Protein AF-A0A0B6Z3I1-F1 (afdb_monomer_lite)

InterPro domains:
  IPR003650 Orange domain [PF07527] (121-140)
  IPR003650 Orange domain [PS51054] (122-142)
  IPR011598 Myc-type, basic helix-loop-helix (bHLH) domain [PF00010] (48-105)
  IPR011598 Myc-type, basic helix-loop-helix (bHLH) domain [PS50888] (47-104)
  IPR011598 Myc-type, basic helix-loop-helix (bHLH) domain [SM00353] (53-110)
  IPR036638 Helix-loop-helix DNA-binding domain superfamily [G3DSA:4.10.280.10] (39-108)
  IPR036638 Helix-loop-helix DNA-binding domain superfamily [SSF47459] (39-107)
  IPR050370 Hairy and Enhancer of Split/HEY-related [PTHR10985] (46-141)

Radius of gyration: 32.54 Å; chains: 1; bounding box: 80×50×84 Å

Sequence (142 aa):
ERSIFWSTLISSSQTMTETELSSPTSTTSSSSSSDSSHRKTDDKASYKKSNKPMMEKKRRARINFCLTQLKSLVLQAMKKDNSQYSKLEKADILELTVRHLKNVQRHQVHSIDQHPDAVNKYRAGFNECANEVVKYLGESQG

Organism: NCBI:txid1028688

Structure (mmCIF, N/CA/C/O backbone):
data_AF-A0A0B6Z3I1-F1
#
_entry.id   AF-A0A0B6Z3I1-F1
#
loop_
_atom_site.group_PDB
_atom_site.id
_atom_site.type_symbol
_atom_site.label_atom_id
_atom_site.label_alt_id
_atom_site.label_comp_id
_atom_site.label_asym_id
_atom_site.label_entity_id
_atom_site.label_seq_id
_atom_site.pdbx_PDB_ins_code
_atom_site.Cartn_x
_atom_site.Cartn_y
_atom_site.Cartn_z
_atom_site.occupancy
_atom_site.B_iso_or_equiv
_atom_site.auth_seq_id
_atom_site.auth_comp_id
_atom_site.auth_asym_id
_atom_site.auth_atom_id
_atom_site.pdbx_PDB_model_num
ATOM 1 N N . GLU A 1 1 ? 16.887 -10.870 -29.104 1.00 46.19 1 GLU A N 1
ATOM 2 C CA . GLU A 1 1 ? 17.806 -9.704 -29.045 1.00 46.19 1 GLU A CA 1
ATOM 3 C C . GLU A 1 1 ? 17.242 -8.492 -28.295 1.00 46.19 1 GLU A C 1
ATOM 5 O O . GLU A 1 1 ? 17.855 -8.054 -27.331 1.00 46.19 1 GLU A O 1
ATOM 10 N N . ARG A 1 2 ? 16.052 -7.971 -28.639 1.00 42.44 2 ARG A N 1
ATOM 11 C CA . ARG A 1 2 ? 15.470 -6.791 -27.958 1.00 42.44 2 ARG A CA 1
ATOM 12 C C . ARG A 1 2 ? 15.138 -6.983 -26.470 1.00 42.44 2 ARG A C 1
ATOM 14 O O . ARG A 1 2 ? 15.306 -6.045 -25.704 1.00 42.44 2 ARG A O 1
ATOM 21 N N . SER A 1 3 ? 14.689 -8.170 -26.055 1.00 43.31 3 SER A N 1
ATOM 22 C CA . SER A 1 3 ? 14.382 -8.461 -24.642 1.00 43.31 3 SER A CA 1
ATOM 23 C C . SER A 1 3 ? 15.649 -8.512 -23.779 1.00 43.31 3 SER A C 1
ATOM 25 O O . SER A 1 3 ? 15.675 -7.920 -22.709 1.00 43.31 3 SER A O 1
ATOM 27 N N . ILE A 1 4 ? 16.739 -9.082 -24.305 1.00 52.50 4 ILE A N 1
ATOM 28 C CA . ILE A 1 4 ? 18.053 -9.083 -23.647 1.00 52.50 4 ILE A CA 1
ATOM 29 C C . ILE A 1 4 ? 18.584 -7.653 -23.556 1.00 52.50 4 ILE A C 1
ATOM 31 O O . ILE A 1 4 ? 18.975 -7.236 -22.480 1.00 52.50 4 ILE A O 1
ATOM 35 N N . PHE A 1 5 ? 18.488 -6.853 -24.624 1.00 53.97 5 PHE A N 1
ATOM 36 C CA . PHE A 1 5 ? 18.906 -5.448 -24.589 1.00 53.97 5 PHE A CA 1
ATOM 37 C C . PHE A 1 5 ? 18.110 -4.617 -23.571 1.00 53.97 5 PHE A C 1
ATOM 39 O O . PHE A 1 5 ? 18.673 -3.760 -22.897 1.00 53.97 5 PHE A O 1
ATOM 46 N N . TRP A 1 6 ? 16.811 -4.888 -23.416 1.00 51.59 6 TRP A N 1
ATOM 47 C CA . TRP A 1 6 ? 15.980 -4.255 -22.393 1.00 51.59 6 TRP A CA 1
ATOM 48 C C . TRP A 1 6 ? 16.338 -4.713 -20.979 1.00 51.59 6 TRP A C 1
ATOM 50 O O . TRP A 1 6 ? 16.448 -3.861 -20.101 1.00 51.59 6 TRP A O 1
ATOM 60 N N . SER A 1 7 ? 16.583 -6.004 -20.761 1.00 50.31 7 SER A N 1
ATOM 61 C CA . SER A 1 7 ? 17.060 -6.531 -19.479 1.00 50.31 7 SER A CA 1
ATOM 62 C C . SER A 1 7 ? 18.455 -6.009 -19.138 1.00 50.31 7 SER A C 1
ATOM 64 O O . SER A 1 7 ? 18.673 -5.597 -18.008 1.00 50.31 7 SER A O 1
ATOM 66 N N . THR A 1 8 ? 19.367 -5.905 -20.108 1.00 59.38 8 THR A N 1
ATOM 67 C CA . THR A 1 8 ? 20.696 -5.302 -19.947 1.00 59.38 8 THR A CA 1
ATOM 68 C C . THR A 1 8 ? 20.593 -3.805 -19.678 1.00 59.38 8 THR A C 1
ATOM 70 O O . THR A 1 8 ? 21.260 -3.329 -18.779 1.00 59.38 8 THR A O 1
ATOM 73 N N . LEU A 1 9 ? 19.712 -3.042 -20.335 1.00 59.47 9 LEU A N 1
ATOM 74 C CA . LEU A 1 9 ? 19.530 -1.618 -20.004 1.00 59.47 9 LEU A CA 1
ATOM 75 C C . LEU A 1 9 ? 18.889 -1.395 -18.625 1.00 59.47 9 LEU A C 1
ATOM 77 O O . LEU A 1 9 ? 19.193 -0.406 -17.952 1.00 59.47 9 LEU A O 1
ATOM 81 N N . ILE A 1 10 ? 17.985 -2.291 -18.213 1.00 62.66 10 ILE A N 1
ATOM 82 C CA . ILE A 1 10 ? 17.391 -2.291 -16.871 1.00 62.66 10 ILE A CA 1
ATOM 83 C C . ILE A 1 10 ? 18.437 -2.698 -15.820 1.00 62.66 10 ILE A C 1
ATOM 85 O O . ILE A 1 10 ? 18.498 -2.064 -14.770 1.00 62.66 10 ILE A O 1
ATOM 89 N N . SER A 1 11 ? 19.280 -3.692 -16.113 1.00 49.25 11 SER A N 1
ATOM 90 C CA . SER A 1 11 ? 20.289 -4.242 -15.198 1.00 49.25 11 SER A CA 1
ATOM 91 C C . SER A 1 11 ? 21.553 -3.377 -15.120 1.00 49.25 11 SER A C 1
ATOM 93 O O . SER A 1 11 ? 22.096 -3.195 -14.038 1.00 49.25 11 SER A O 1
ATOM 95 N N . SER A 1 12 ? 21.978 -2.747 -16.220 1.00 47.66 12 SER A N 1
ATOM 96 C CA . SER A 1 12 ? 23.089 -1.779 -16.265 1.00 47.66 12 SER A CA 1
ATOM 97 C C . SER A 1 12 ? 22.773 -0.463 -15.552 1.00 47.66 12 SER A C 1
ATOM 99 O O . SER A 1 12 ? 23.652 0.378 -15.418 1.00 47.66 12 SER A O 1
ATOM 101 N N . SER A 1 13 ? 21.536 -0.257 -15.087 1.00 53.56 13 SER A N 1
ATOM 102 C CA . SER A 1 13 ? 21.195 0.890 -14.235 1.00 53.56 13 SER A CA 1
ATOM 103 C C . SER A 1 13 ? 21.393 0.608 -12.739 1.00 53.56 13 SER A C 1
ATOM 105 O O . SER A 1 13 ? 21.034 1.454 -11.923 1.00 53.56 13 SER A O 1
ATOM 107 N N . GLN A 1 14 ? 21.944 -0.552 -12.365 1.00 53.88 14 GLN A N 1
ATOM 108 C CA . GLN A 1 14 ? 22.258 -0.891 -10.979 1.00 53.88 14 GLN A CA 1
ATOM 109 C C . GLN A 1 14 ? 23.773 -1.024 -10.771 1.00 53.88 14 GLN A C 1
ATOM 111 O O . GLN A 1 14 ? 24.280 -2.122 -10.606 1.00 53.88 14 GLN A O 1
ATOM 116 N N . THR A 1 15 ? 24.481 0.108 -10.748 1.00 38.16 15 THR A N 1
ATOM 117 C CA . THR A 1 15 ? 25.754 0.278 -10.027 1.00 38.16 15 THR A CA 1
ATOM 118 C C . THR A 1 15 ? 25.902 1.739 -9.589 1.00 38.16 15 THR A C 1
ATOM 120 O O . THR A 1 15 ? 25.981 2.639 -10.419 1.00 38.16 15 THR A O 1
ATOM 123 N N . MET A 1 16 ? 25.866 1.976 -8.276 1.00 30.83 16 MET A N 1
ATOM 124 C CA . MET A 1 16 ? 26.860 2.744 -7.506 1.00 30.83 16 MET A CA 1
ATOM 125 C C . MET A 1 16 ? 26.276 3.164 -6.153 1.00 30.83 16 MET A C 1
ATOM 127 O O . MET A 1 16 ? 25.480 4.094 -6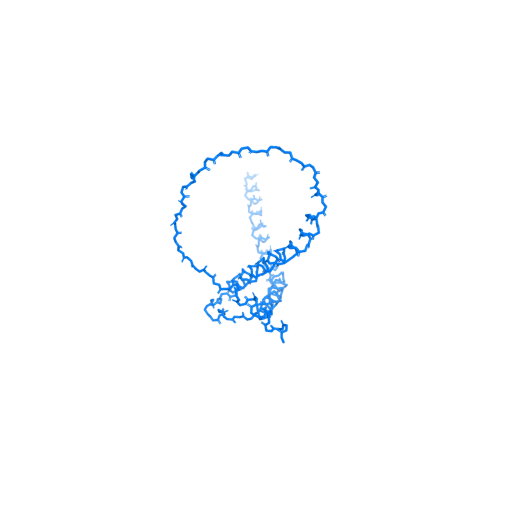.042 1.00 30.83 16 MET A O 1
ATOM 131 N N . THR A 1 17 ? 26.688 2.419 -5.131 1.00 40.41 17 THR A N 1
ATOM 132 C CA . THR A 1 17 ? 26.840 2.870 -3.746 1.00 40.41 17 THR A CA 1
ATOM 133 C C . THR A 1 17 ? 28.100 3.738 -3.630 1.00 40.41 17 THR A C 1
ATOM 135 O O . THR A 1 17 ? 29.060 3.472 -4.347 1.00 40.41 17 THR A O 1
ATOM 138 N N . GLU A 1 18 ? 28.026 4.752 -2.758 1.00 35.22 18 GLU A N 1
ATOM 139 C CA . GLU A 1 18 ? 29.072 5.565 -2.091 1.00 35.22 18 GLU A CA 1
ATOM 140 C C . GLU A 1 18 ? 30.533 5.463 -2.570 1.00 35.22 18 GLU A C 1
ATOM 142 O O . GLU A 1 18 ? 31.088 4.373 -2.660 1.00 35.22 18 GLU A O 1
ATOM 147 N N . THR A 1 19 ? 31.216 6.602 -2.762 1.00 34.91 19 THR A N 1
ATOM 148 C CA . THR A 1 19 ? 32.234 7.207 -1.853 1.00 34.91 19 THR A CA 1
ATOM 149 C C . THR A 1 19 ? 32.972 8.347 -2.600 1.00 34.91 19 THR A C 1
ATOM 151 O O . THR A 1 19 ? 33.064 8.323 -3.824 1.00 34.91 19 THR A O 1
ATOM 154 N N . GLU A 1 20 ? 33.517 9.305 -1.841 1.00 31.92 20 GLU A N 1
ATOM 155 C CA . GLU A 1 20 ? 34.551 10.304 -2.187 1.00 31.92 20 GLU A CA 1
ATOM 156 C C . GLU A 1 20 ? 34.133 11.703 -2.694 1.00 31.92 20 GLU A C 1
ATOM 158 O O . GLU A 1 20 ? 33.943 12.001 -3.873 1.00 31.92 20 GLU A O 1
ATOM 163 N N . LEU A 1 21 ? 34.074 12.583 -1.691 1.00 40.47 21 LEU A N 1
ATOM 164 C CA . LEU A 1 21 ? 34.536 13.968 -1.643 1.00 40.47 21 LEU A CA 1
ATOM 165 C C . LEU A 1 21 ? 35.708 14.281 -2.603 1.00 40.47 21 LEU A C 1
ATOM 167 O O . LEU A 1 21 ? 36.722 13.594 -2.565 1.00 40.47 21 LEU A O 1
ATOM 171 N N . SER A 1 22 ? 35.595 15.379 -3.366 1.00 34.00 22 SER A N 1
ATOM 172 C CA . SER A 1 22 ? 36.638 16.396 -3.661 1.00 34.00 22 SER A CA 1
ATOM 173 C C . SER A 1 22 ? 36.463 16.997 -5.063 1.00 34.00 22 SER A C 1
ATOM 175 O O . SER A 1 22 ? 36.707 16.346 -6.076 1.00 34.00 22 SER A O 1
ATOM 177 N N . SER A 1 23 ? 36.078 18.273 -5.128 1.00 32.69 23 SER A N 1
ATOM 178 C CA . SER A 1 23 ? 36.143 19.083 -6.352 1.00 32.69 23 SER A CA 1
ATOM 179 C C . SER A 1 23 ? 37.564 19.636 -6.533 1.00 32.69 23 SER A C 1
ATOM 181 O O . SER A 1 23 ? 38.065 20.260 -5.596 1.00 32.69 23 SER A O 1
ATOM 183 N N . PRO A 1 24 ? 38.209 19.495 -7.704 1.00 42.94 24 PRO A N 1
ATOM 184 C CA . PRO A 1 24 ? 39.415 20.246 -8.021 1.00 42.94 24 PRO A CA 1
ATOM 185 C C . PRO A 1 24 ? 39.073 21.653 -8.541 1.00 42.94 24 PRO A C 1
ATOM 187 O O . PRO A 1 24 ? 38.046 21.889 -9.178 1.00 42.94 24 PRO A O 1
ATOM 190 N N . THR A 1 25 ? 39.963 22.584 -8.219 1.00 32.34 25 THR A N 1
ATOM 191 C CA . THR A 1 25 ? 39.966 24.018 -8.520 1.00 32.34 25 THR A CA 1
ATOM 192 C C . THR A 1 25 ? 40.047 24.335 -10.017 1.00 32.34 25 THR A C 1
ATOM 194 O O . THR A 1 25 ? 40.807 23.724 -10.765 1.00 32.34 25 THR A O 1
ATOM 197 N N . SER A 1 26 ? 39.300 25.356 -10.444 1.00 34.84 26 SER A N 1
ATOM 198 C CA . SER A 1 26 ? 39.344 25.922 -11.796 1.00 34.84 26 SER A CA 1
ATOM 199 C C . SER A 1 26 ? 40.447 26.978 -11.916 1.00 34.84 26 SER A C 1
ATOM 201 O O . SER A 1 26 ? 40.341 28.046 -11.317 1.00 34.84 26 SER A O 1
ATOM 203 N N . THR A 1 27 ? 41.445 26.727 -12.763 1.00 34.81 27 THR A N 1
ATOM 204 C CA . THR A 1 27 ? 42.366 27.741 -13.303 1.00 34.81 27 THR A CA 1
ATOM 205 C C . THR A 1 27 ? 42.484 27.512 -14.806 1.00 34.81 27 THR A C 1
ATOM 207 O O . THR A 1 27 ? 42.840 26.404 -15.180 1.00 34.81 27 THR A O 1
ATOM 210 N N . THR A 1 28 ? 42.178 28.532 -15.626 1.00 37.12 28 THR A N 1
ATOM 211 C CA . THR A 1 28 ? 42.956 29.014 -16.802 1.00 37.12 28 THR A CA 1
ATOM 212 C C . THR A 1 28 ? 42.124 29.955 -17.696 1.00 37.12 28 THR A C 1
ATOM 214 O O . THR A 1 28 ? 41.214 29.530 -18.399 1.00 37.12 28 THR A O 1
ATOM 217 N N . SER A 1 29 ? 42.468 31.246 -17.623 1.00 40.28 29 SER A N 1
ATOM 218 C CA . SER A 1 29 ? 42.708 32.215 -18.717 1.00 40.28 29 SER A CA 1
ATOM 219 C C . SER A 1 29 ? 41.939 32.146 -20.056 1.00 40.28 29 SER A C 1
ATOM 221 O O . SER A 1 29 ? 42.194 31.294 -20.900 1.00 40.28 29 SER A O 1
ATOM 223 N N . SER A 1 30 ? 41.118 33.185 -20.270 1.00 42.25 30 SER A N 1
ATOM 224 C CA . SER A 1 30 ? 41.061 34.118 -21.423 1.00 42.25 30 SER A CA 1
ATOM 225 C C . SER A 1 30 ? 41.569 33.693 -22.813 1.00 42.25 30 SER A C 1
ATOM 227 O O . SER A 1 30 ? 42.766 33.482 -22.991 1.00 42.25 30 SER A O 1
ATOM 229 N N . SER A 1 31 ? 40.728 33.842 -23.847 1.00 39.06 31 SER A N 1
ATOM 230 C CA . SER A 1 31 ? 40.889 34.866 -24.910 1.00 39.06 31 SER A CA 1
ATOM 231 C C . SER A 1 31 ? 39.780 34.802 -25.981 1.00 39.06 31 SER A C 1
ATOM 233 O O . SER A 1 31 ? 39.113 33.794 -26.183 1.00 39.06 31 SER A O 1
ATOM 235 N N . SER A 1 32 ? 39.563 35.970 -26.581 1.00 43.59 32 SER A N 1
ATOM 236 C CA . SER A 1 32 ? 38.558 36.443 -27.539 1.00 43.59 32 SER A CA 1
ATOM 237 C C . SER A 1 32 ? 38.453 35.700 -28.874 1.00 43.59 32 SER A C 1
ATOM 239 O O . SER A 1 32 ? 39.474 35.277 -29.403 1.00 43.59 32 SER A O 1
ATOM 241 N N . SER A 1 33 ? 37.264 35.734 -29.496 1.00 36.62 33 SER A N 1
ATOM 242 C CA . SER A 1 33 ? 37.044 36.188 -30.890 1.00 36.62 33 SER A CA 1
ATOM 243 C C . SER A 1 33 ? 35.548 36.214 -31.218 1.00 36.62 33 SER A C 1
ATOM 245 O O . SER A 1 33 ? 34.856 35.207 -31.090 1.00 36.62 33 SER A O 1
ATOM 247 N N . SER A 1 34 ? 35.063 37.378 -31.643 1.00 45.56 34 SER A N 1
ATOM 248 C CA . SER A 1 34 ? 33.745 37.572 -32.246 1.00 45.56 34 SER A CA 1
ATOM 249 C C . SER A 1 34 ? 33.818 37.297 -33.746 1.00 45.56 34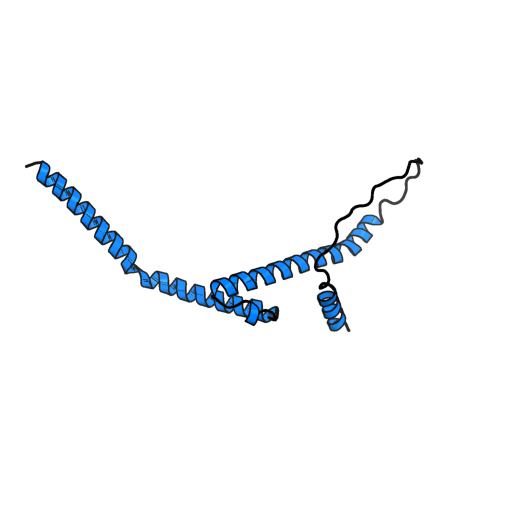 SER A C 1
ATOM 251 O O . SER A 1 34 ? 34.779 37.717 -34.380 1.00 45.56 34 SER A O 1
ATOM 253 N N . ASP A 1 35 ? 32.755 36.688 -34.270 1.00 37.38 35 ASP A N 1
ATOM 254 C CA . ASP A 1 35 ? 32.179 36.840 -35.617 1.00 37.38 35 ASP A CA 1
ATOM 255 C C . ASP A 1 35 ? 31.942 35.508 -36.341 1.00 37.38 35 ASP A C 1
ATOM 257 O O . ASP A 1 35 ? 32.860 34.737 -36.610 1.00 37.38 35 ASP A O 1
ATOM 261 N N . SER A 1 36 ? 30.664 35.257 -36.634 1.00 37.38 36 SER A N 1
ATOM 262 C CA . SER A 1 36 ? 30.128 34.774 -37.915 1.00 37.38 36 SER A CA 1
ATOM 263 C C . SER A 1 36 ? 28.792 34.053 -37.708 1.00 37.38 36 SER A C 1
ATOM 265 O O . SER A 1 36 ? 28.633 33.065 -36.990 1.00 37.38 36 SER A O 1
ATOM 267 N N . SER A 1 37 ? 27.780 34.616 -38.356 1.00 48.06 37 SER A N 1
ATOM 268 C CA . SER A 1 37 ? 26.395 34.170 -38.349 1.00 48.06 37 SER A CA 1
ATOM 269 C C . SER A 1 37 ? 26.199 32.990 -39.302 1.00 48.06 37 SER A C 1
ATOM 271 O O . SER A 1 37 ? 26.187 33.217 -40.505 1.00 48.06 37 SER A O 1
ATOM 273 N N . HIS A 1 38 ? 25.955 31.767 -38.813 1.00 47.94 38 HIS A N 1
ATOM 274 C CA . HIS A 1 38 ? 25.115 30.766 -39.500 1.00 47.94 38 HIS A CA 1
ATOM 275 C C . HIS A 1 38 ? 24.863 29.509 -38.644 1.00 47.94 38 HIS A C 1
ATOM 277 O O . HIS A 1 38 ? 25.757 29.033 -37.959 1.00 47.94 38 HIS A O 1
ATOM 283 N N . ARG A 1 39 ? 23.658 28.926 -38.798 1.00 44.44 39 ARG A N 1
ATOM 284 C CA . ARG A 1 39 ? 23.174 27.608 -38.301 1.00 44.44 39 ARG A CA 1
ATOM 285 C C . ARG A 1 39 ? 22.464 27.566 -36.937 1.00 44.44 39 ARG A C 1
ATOM 287 O O . ARG A 1 39 ? 22.807 26.784 -36.063 1.00 44.44 39 ARG A O 1
ATOM 294 N N . LYS A 1 40 ? 21.345 28.290 -36.806 1.00 47.88 40 LYS A N 1
ATOM 295 C CA . LYS A 1 40 ? 20.287 27.973 -35.818 1.00 47.88 40 LYS A CA 1
ATOM 296 C C . LYS A 1 40 ? 19.171 27.124 -36.446 1.00 47.88 40 LYS A C 1
ATOM 298 O O . LYS A 1 40 ? 18.038 27.582 -36.534 1.00 47.88 40 LYS A O 1
ATOM 303 N N . THR A 1 41 ? 19.459 25.900 -36.891 1.00 51.91 41 THR A N 1
ATOM 304 C CA . THR A 1 41 ? 18.393 24.955 -37.313 1.00 51.91 41 THR A CA 1
ATOM 305 C C . THR A 1 41 ? 18.629 23.489 -36.940 1.00 51.91 41 THR A C 1
ATOM 307 O O . THR A 1 41 ? 17.654 22.742 -36.899 1.00 51.91 41 THR A O 1
ATOM 310 N N . ASP A 1 42 ? 19.844 23.068 -36.573 1.00 51.50 42 ASP A N 1
ATOM 311 C CA . ASP A 1 42 ? 20.126 21.654 -36.249 1.00 51.50 42 ASP A CA 1
ATOM 312 C C . ASP A 1 42 ? 19.898 21.267 -34.777 1.00 51.50 42 ASP A C 1
ATOM 314 O O . ASP A 1 42 ? 19.623 20.102 -34.465 1.00 51.50 42 ASP A O 1
ATOM 318 N N . ASP A 1 43 ? 19.888 22.233 -33.855 1.00 53.50 43 ASP A N 1
ATOM 319 C CA . ASP A 1 43 ? 19.675 21.936 -32.436 1.00 53.50 43 ASP A CA 1
ATOM 320 C C . ASP A 1 43 ? 18.261 21.416 -32.155 1.00 53.50 43 ASP A C 1
ATOM 322 O O . ASP A 1 43 ? 18.087 20.448 -31.424 1.00 53.50 43 ASP A O 1
ATOM 326 N N . LYS A 1 44 ? 17.201 21.942 -32.780 1.00 54.69 44 LYS A N 1
ATOM 327 C CA . LYS A 1 44 ? 15.839 21.457 -32.463 1.00 54.69 44 LYS A CA 1
ATOM 328 C C . LYS A 1 44 ? 15.607 19.990 -32.852 1.00 54.69 44 LYS A C 1
ATOM 330 O O . LYS A 1 44 ? 14.828 19.306 -32.179 1.00 54.69 44 LYS A O 1
ATOM 335 N N . ALA A 1 45 ? 16.260 19.499 -33.906 1.00 54.25 45 ALA A N 1
ATOM 336 C CA . ALA A 1 45 ? 16.149 18.109 -34.346 1.00 54.25 45 ALA A CA 1
ATOM 337 C C . ALA A 1 45 ? 16.987 17.173 -33.460 1.00 54.25 45 ALA A C 1
ATOM 339 O O . ALA A 1 45 ? 16.470 16.151 -32.992 1.00 54.25 45 ALA A O 1
ATOM 340 N N . SER A 1 46 ? 18.221 17.569 -33.140 1.00 52.12 46 SER A N 1
ATOM 341 C CA . SER A 1 46 ? 19.112 16.832 -32.237 1.00 52.12 46 SER A CA 1
ATOM 342 C C . SER A 1 46 ? 18.572 16.786 -30.810 1.00 52.12 46 SER A C 1
ATOM 344 O O . SER A 1 46 ? 18.488 15.702 -30.237 1.00 52.12 46 SER A O 1
ATOM 346 N N . TYR A 1 47 ? 18.051 17.896 -30.277 1.00 55.19 47 TYR A N 1
ATOM 347 C CA . TYR A 1 47 ? 17.376 17.929 -28.977 1.00 55.19 47 TYR A CA 1
ATOM 348 C C . TYR A 1 47 ? 16.132 17.027 -28.964 1.00 55.19 47 TYR A C 1
ATOM 350 O O . TYR A 1 47 ? 15.915 16.310 -27.992 1.00 55.19 47 TYR A O 1
ATOM 358 N N . LYS A 1 48 ? 15.319 16.977 -30.028 1.00 54.75 48 LYS A N 1
ATOM 359 C CA . LYS A 1 48 ? 14.176 16.041 -30.102 1.00 54.75 48 LYS A CA 1
ATOM 360 C C . LYS A 1 48 ? 14.603 14.570 -30.204 1.00 54.75 48 LYS A C 1
ATOM 362 O O . LYS A 1 48 ? 13.836 13.703 -29.776 1.00 54.75 48 LYS A O 1
ATOM 367 N N . LYS A 1 49 ? 15.778 14.274 -30.769 1.00 56.09 49 LYS A N 1
ATOM 368 C CA . LYS A 1 49 ? 16.307 12.909 -30.935 1.00 56.09 49 LYS A CA 1
ATOM 369 C C . LYS A 1 49 ? 17.024 12.407 -29.669 1.00 56.09 49 LYS A C 1
ATOM 371 O O . LYS A 1 49 ? 16.858 11.240 -29.324 1.00 56.09 49 LYS A O 1
ATOM 376 N N . SER A 1 50 ? 17.727 13.283 -28.943 1.00 58.91 50 SER A N 1
ATOM 377 C CA . SER A 1 50 ? 18.512 12.957 -27.739 1.00 58.91 50 SER A CA 1
ATOM 378 C C . SER A 1 50 ? 17.775 13.190 -26.409 1.00 58.91 50 SER A C 1
ATOM 380 O O . SER A 1 50 ? 18.033 12.478 -25.439 1.00 58.91 50 SER A O 1
ATOM 382 N N . ASN A 1 51 ? 16.791 14.100 -26.332 1.00 59.72 51 ASN A N 1
ATOM 383 C CA . ASN A 1 51 ? 16.025 14.300 -25.089 1.00 59.72 51 ASN A CA 1
ATOM 384 C C . ASN A 1 51 ? 14.972 13.215 -24.856 1.00 59.72 51 ASN A C 1
ATOM 386 O O . ASN A 1 51 ? 14.682 12.898 -23.708 1.00 59.72 51 ASN A O 1
ATOM 390 N N . LYS A 1 52 ? 14.405 12.608 -25.907 1.00 61.78 52 LYS A N 1
ATOM 391 C CA . LYS A 1 52 ? 13.449 11.494 -25.761 1.00 61.78 52 LYS A CA 1
ATOM 392 C C . LYS A 1 52 ? 14.012 10.331 -24.925 1.00 61.78 52 LYS A C 1
ATOM 394 O O . LYS A 1 52 ? 13.338 9.939 -23.970 1.00 61.78 52 LYS A O 1
ATOM 399 N N . PRO A 1 53 ? 15.230 9.812 -25.188 1.00 74.94 53 PRO A N 1
ATOM 400 C CA . PRO A 1 53 ? 15.812 8.779 -24.333 1.00 74.94 53 PRO A CA 1
ATOM 401 C C . PRO A 1 53 ? 16.125 9.285 -22.913 1.00 74.94 53 PRO A C 1
ATOM 403 O O . PRO A 1 53 ? 15.939 8.536 -21.954 1.00 74.94 53 PRO A O 1
ATOM 406 N N . MET A 1 54 ? 16.502 10.558 -22.735 1.00 80.62 54 MET A N 1
ATOM 407 C CA . MET A 1 54 ? 16.722 11.137 -21.400 1.00 80.62 54 MET A CA 1
ATOM 408 C C . MET A 1 54 ? 15.425 11.263 -20.582 1.00 80.62 54 MET A C 1
ATOM 410 O O . MET A 1 54 ? 15.398 10.920 -19.398 1.00 80.62 54 MET A O 1
ATOM 414 N N . MET A 1 55 ? 14.337 11.727 -21.197 1.00 85.88 55 MET A N 1
ATOM 415 C CA . MET A 1 55 ? 13.027 11.846 -20.552 1.00 85.88 55 MET A CA 1
ATOM 416 C C . MET A 1 55 ? 12.462 10.476 -20.191 1.00 85.88 55 MET A C 1
ATOM 418 O O . MET A 1 55 ? 11.912 10.307 -19.104 1.00 85.88 55 MET A O 1
ATOM 422 N N . GLU A 1 56 ? 12.666 9.476 -21.048 1.00 88.50 56 GLU A N 1
ATOM 423 C CA . GLU A 1 56 ? 12.292 8.098 -20.744 1.00 88.50 56 GLU A CA 1
ATOM 424 C C . GLU A 1 56 ? 13.112 7.530 -19.578 1.00 88.50 56 GLU A C 1
ATOM 426 O O . GLU A 1 56 ? 12.543 6.898 -18.687 1.00 88.50 56 GLU A O 1
ATOM 431 N N . LYS A 1 57 ? 14.420 7.818 -19.503 1.00 87.19 57 LYS A N 1
ATOM 432 C CA . LYS A 1 57 ? 15.250 7.452 -18.341 1.00 87.19 57 LYS A CA 1
ATOM 433 C C . LYS A 1 57 ? 14.705 8.073 -17.049 1.00 87.19 57 LYS A C 1
ATOM 435 O O . LYS A 1 57 ? 14.513 7.356 -16.067 1.00 87.19 57 LYS A O 1
ATOM 440 N N . LYS A 1 58 ? 14.371 9.370 -17.060 1.00 90.50 58 LYS A N 1
ATOM 441 C CA . LYS A 1 58 ? 13.747 10.057 -15.910 1.00 90.50 58 LYS A CA 1
ATOM 442 C C . LYS A 1 58 ? 12.391 9.446 -15.542 1.00 90.50 58 LYS A C 1
ATOM 444 O O . LYS A 1 58 ? 12.122 9.217 -14.364 1.00 90.50 58 LYS A O 1
ATOM 449 N N . ARG A 1 59 ? 11.547 9.130 -16.529 1.00 94.81 59 ARG A N 1
ATOM 450 C CA . ARG A 1 59 ? 10.248 8.476 -16.304 1.00 94.81 59 ARG A CA 1
ATOM 451 C C . ARG A 1 59 ? 10.418 7.104 -15.649 1.00 94.81 59 ARG A C 1
ATOM 453 O O . ARG A 1 59 ? 9.732 6.813 -14.673 1.00 94.81 59 ARG A O 1
ATOM 460 N N . ARG A 1 60 ? 11.352 6.281 -16.139 1.00 92.75 60 ARG A N 1
ATOM 461 C CA . ARG A 1 60 ? 11.648 4.955 -15.567 1.00 92.75 60 ARG A CA 1
ATOM 462 C C . ARG A 1 60 ? 12.179 5.043 -14.143 1.00 92.75 60 ARG A C 1
ATOM 464 O O . ARG A 1 60 ? 11.740 4.263 -13.303 1.00 92.75 60 ARG A O 1
ATOM 471 N N . ALA A 1 61 ? 13.065 5.999 -13.867 1.00 92.81 61 ALA A N 1
ATOM 472 C CA . ALA A 1 61 ? 13.559 6.247 -12.516 1.00 92.81 61 ALA A CA 1
ATOM 473 C C . ALA A 1 61 ? 12.405 6.581 -11.559 1.00 92.81 61 ALA A C 1
ATOM 475 O O . ALA A 1 61 ? 12.291 5.961 -10.504 1.00 92.81 61 ALA A O 1
ATOM 476 N N . ARG A 1 62 ? 11.487 7.469 -11.971 1.00 96.81 62 ARG A N 1
ATOM 477 C CA . ARG A 1 62 ? 10.276 7.781 -11.193 1.00 96.81 62 ARG A CA 1
ATOM 478 C C . ARG A 1 62 ? 9.414 6.545 -10.935 1.00 96.81 62 ARG A C 1
ATOM 480 O O . ARG A 1 62 ? 9.005 6.330 -9.803 1.00 96.81 62 ARG A O 1
ATOM 487 N N . ILE A 1 63 ? 9.168 5.716 -11.952 1.00 95.19 63 ILE A N 1
ATOM 488 C CA . ILE A 1 63 ? 8.363 4.491 -11.804 1.00 95.19 63 ILE A CA 1
ATOM 489 C C . ILE A 1 63 ? 9.004 3.519 -10.814 1.00 95.19 63 ILE A C 1
ATOM 491 O O . ILE A 1 63 ? 8.320 3.016 -9.928 1.00 95.19 63 ILE A O 1
ATOM 495 N N . ASN A 1 64 ? 10.307 3.264 -10.941 1.00 94.44 64 ASN A N 1
ATOM 496 C CA . ASN A 1 64 ? 11.008 2.363 -10.027 1.00 94.44 64 ASN A CA 1
ATOM 497 C C . ASN A 1 64 ? 11.007 2.914 -8.594 1.00 94.44 64 ASN A C 1
ATOM 499 O O . ASN A 1 64 ? 10.753 2.160 -7.662 1.00 94.44 64 ASN A O 1
ATOM 503 N N . PHE A 1 65 ? 11.212 4.222 -8.419 1.00 94.81 65 PHE A N 1
ATOM 504 C CA . PHE A 1 65 ? 11.137 4.868 -7.109 1.00 94.81 65 PHE A CA 1
ATOM 505 C C . PHE A 1 65 ? 9.754 4.706 -6.465 1.00 94.81 65 PHE A C 1
ATOM 507 O O . PHE A 1 65 ? 9.652 4.307 -5.306 1.00 94.81 65 PHE A O 1
ATOM 514 N N . CYS A 1 66 ? 8.682 4.948 -7.224 1.00 96.50 66 CYS A N 1
ATOM 515 C CA . CYS A 1 66 ? 7.318 4.740 -6.742 1.00 96.50 66 CYS A CA 1
ATOM 516 C C . CYS A 1 66 ? 7.036 3.267 -6.409 1.00 96.50 66 CYS A C 1
ATOM 518 O O . CYS A 1 66 ? 6.393 3.008 -5.400 1.00 96.50 66 CYS A O 1
ATOM 520 N N . LEU A 1 67 ? 7.531 2.306 -7.197 1.00 95.75 67 LEU A N 1
ATOM 521 C CA . LEU A 1 67 ? 7.362 0.875 -6.906 1.00 95.75 67 LEU A CA 1
ATOM 522 C C . LEU A 1 67 ? 8.080 0.450 -5.619 1.00 95.75 67 LEU A C 1
ATOM 524 O O . LEU A 1 67 ? 7.514 -0.304 -4.829 1.00 95.75 67 LEU A O 1
ATOM 528 N N . THR A 1 68 ? 9.292 0.955 -5.376 1.00 94.56 68 THR A N 1
ATOM 529 C CA . THR A 1 68 ? 10.029 0.688 -4.132 1.00 94.56 68 THR A CA 1
ATOM 530 C C . THR A 1 68 ? 9.297 1.259 -2.920 1.00 94.56 68 THR A C 1
ATOM 532 O O . THR A 1 68 ? 9.120 0.558 -1.924 1.00 94.56 68 THR A O 1
ATOM 535 N N . GLN A 1 69 ? 8.824 2.506 -3.010 1.00 96.19 69 GLN A N 1
ATOM 536 C CA . GLN A 1 69 ? 8.030 3.113 -1.940 1.00 96.19 69 GLN A CA 1
ATOM 537 C C . GLN A 1 69 ? 6.721 2.358 -1.704 1.00 96.19 69 GLN A C 1
ATOM 539 O O . GLN A 1 69 ? 6.389 2.060 -0.560 1.00 96.19 69 GLN A O 1
ATOM 544 N N . LEU A 1 70 ? 6.009 1.999 -2.776 1.00 97.31 70 LEU A N 1
ATOM 545 C CA . LEU A 1 70 ? 4.755 1.257 -2.697 1.00 97.31 70 LEU A CA 1
ATOM 546 C C . LEU A 1 70 ? 4.945 -0.072 -1.961 1.00 97.31 70 LEU A C 1
ATOM 548 O O . LEU A 1 70 ? 4.200 -0.368 -1.032 1.00 97.31 70 LEU A O 1
ATOM 552 N N . LYS A 1 71 ? 5.986 -0.831 -2.318 1.00 95.50 71 LYS A N 1
ATOM 553 C CA . LYS A 1 71 ? 6.358 -2.068 -1.624 1.00 95.50 71 LYS A CA 1
ATOM 554 C C . LYS A 1 71 ? 6.580 -1.831 -0.128 1.00 95.50 71 LYS A C 1
ATOM 556 O O . LYS A 1 71 ? 6.016 -2.560 0.681 1.00 95.50 71 LYS A O 1
ATOM 561 N N . SER A 1 72 ? 7.371 -0.821 0.238 1.00 95.25 72 SER A N 1
ATOM 562 C CA . SER A 1 72 ? 7.651 -0.509 1.646 1.00 95.25 72 SER A CA 1
ATOM 563 C C . SER A 1 72 ? 6.374 -0.189 2.423 1.00 95.25 72 SER A C 1
ATOM 565 O O . SER A 1 72 ? 6.130 -0.789 3.466 1.00 95.25 72 SER A O 1
ATOM 567 N N . LEU A 1 73 ? 5.539 0.710 1.895 1.00 96.31 73 LEU A N 1
ATOM 568 C CA . LEU A 1 73 ? 4.297 1.134 2.546 1.00 96.31 73 LEU A CA 1
ATOM 569 C C . LEU A 1 73 ? 3.321 -0.032 2.727 1.00 96.31 73 LEU A C 1
ATOM 571 O O . LEU A 1 73 ? 2.738 -0.190 3.797 1.00 96.31 73 LEU A O 1
ATOM 575 N N . VAL A 1 74 ? 3.171 -0.879 1.705 1.00 96.06 74 VAL A N 1
ATOM 576 C CA . VAL A 1 74 ? 2.286 -2.050 1.772 1.00 96.06 74 VAL A CA 1
ATOM 577 C C . VAL A 1 74 ? 2.794 -3.066 2.796 1.00 96.06 74 VAL A C 1
ATOM 579 O O . VAL A 1 74 ? 2.009 -3.543 3.613 1.00 96.06 74 VAL A O 1
ATOM 582 N N . LEU A 1 75 ? 4.095 -3.376 2.814 1.00 95.44 75 LEU A N 1
ATOM 583 C CA . LEU A 1 75 ? 4.664 -4.314 3.791 1.00 95.44 75 LEU A CA 1
ATOM 584 C C . LEU A 1 75 ? 4.560 -3.786 5.226 1.00 95.44 75 LEU A C 1
ATOM 586 O O . LEU A 1 75 ? 4.202 -4.547 6.126 1.00 95.44 75 LEU A O 1
ATOM 590 N N . GLN A 1 76 ? 4.795 -2.486 5.432 1.00 94.12 76 GLN A N 1
ATOM 591 C CA . GLN A 1 76 ? 4.590 -1.824 6.722 1.00 94.12 76 GLN A CA 1
ATOM 592 C C . GLN A 1 76 ? 3.128 -1.921 7.176 1.00 94.12 76 GLN A C 1
ATOM 594 O O . GLN A 1 76 ? 2.865 -2.355 8.297 1.00 94.12 76 GLN A O 1
ATOM 599 N N . ALA A 1 77 ? 2.172 -1.598 6.300 1.00 93.75 77 ALA A N 1
ATOM 600 C CA . ALA A 1 77 ? 0.743 -1.688 6.603 1.00 93.75 77 ALA A CA 1
ATOM 601 C C . ALA A 1 77 ? 0.290 -3.129 6.906 1.00 93.75 77 ALA A C 1
ATOM 603 O O . ALA A 1 77 ? -0.599 -3.349 7.727 1.00 93.75 77 ALA A O 1
ATOM 604 N N . MET A 1 78 ? 0.920 -4.120 6.271 1.00 93.50 78 MET A N 1
ATOM 605 C CA . MET A 1 78 ? 0.663 -5.545 6.496 1.00 93.50 78 MET A CA 1
ATOM 606 C C . MET A 1 78 ? 1.476 -6.151 7.652 1.00 93.50 78 MET A C 1
ATOM 608 O O . MET A 1 78 ? 1.319 -7.343 7.916 1.00 93.50 78 MET A O 1
ATOM 612 N N . LYS A 1 79 ? 2.328 -5.366 8.333 1.00 92.69 79 LYS A N 1
ATOM 613 C CA . LYS A 1 79 ? 3.251 -5.821 9.393 1.00 92.69 79 LYS A CA 1
ATOM 614 C C . LYS A 1 79 ? 4.099 -7.023 8.962 1.00 92.69 79 LYS A C 1
ATOM 616 O O . LYS A 1 79 ? 4.183 -8.029 9.666 1.00 92.69 79 LYS A O 1
ATOM 621 N N . LYS A 1 80 ? 4.681 -6.939 7.767 1.00 90.94 80 LYS A N 1
ATOM 622 C CA . LYS A 1 80 ? 5.444 -8.028 7.159 1.00 90.94 80 LYS A CA 1
ATOM 623 C C . LYS A 1 80 ? 6.916 -7.646 6.985 1.00 90.94 80 LYS A C 1
ATOM 625 O O . LYS A 1 80 ? 7.223 -6.520 6.599 1.00 90.94 80 LYS A O 1
ATOM 630 N N . ASP A 1 81 ? 7.817 -8.590 7.247 1.00 87.56 81 ASP A N 1
ATOM 631 C CA . ASP A 1 81 ? 9.261 -8.341 7.249 1.00 87.56 81 ASP A CA 1
ATOM 632 C C . ASP A 1 81 ? 9.815 -8.086 5.849 1.00 87.56 81 ASP A C 1
ATOM 634 O O . ASP A 1 81 ? 9.704 -8.925 4.959 1.00 87.56 81 ASP A O 1
ATOM 638 N N . ASN A 1 82 ? 10.506 -6.961 5.656 1.00 83.75 82 ASN A N 1
ATOM 639 C CA . ASN A 1 82 ? 11.042 -6.569 4.350 1.00 83.75 82 ASN A CA 1
ATOM 640 C C . ASN A 1 82 ? 12.068 -7.570 3.768 1.00 83.75 82 ASN A C 1
ATOM 642 O O . ASN A 1 82 ? 12.197 -7.676 2.546 1.00 83.75 82 ASN A O 1
ATOM 646 N N . SER A 1 83 ? 12.774 -8.335 4.612 1.00 84.25 83 SER A N 1
ATOM 647 C CA . SER A 1 83 ? 13.789 -9.310 4.173 1.00 84.25 83 SER A CA 1
ATOM 648 C C . SER A 1 83 ? 13.191 -10.422 3.305 1.00 84.25 83 SER A C 1
ATOM 650 O O . SER A 1 83 ? 13.753 -10.751 2.255 1.00 84.25 83 SER A O 1
ATOM 652 N N . GLN A 1 84 ? 12.005 -10.919 3.678 1.00 83.00 84 GLN A N 1
ATOM 653 C CA . GLN A 1 84 ? 11.282 -11.976 2.963 1.00 83.00 84 GLN A CA 1
ATOM 654 C C . GLN A 1 84 ? 10.817 -11.538 1.570 1.00 83.00 84 GLN A C 1
ATOM 656 O O . GLN A 1 84 ? 10.589 -12.370 0.699 1.00 83.00 84 GLN A O 1
ATOM 661 N N . TYR A 1 85 ? 10.715 -10.229 1.341 1.00 86.94 85 TYR A N 1
ATOM 662 C CA . TYR A 1 85 ? 10.197 -9.656 0.102 1.00 86.94 85 TYR A CA 1
ATOM 663 C C . TYR A 1 85 ? 11.276 -8.935 -0.698 1.00 86.94 85 TYR A C 1
ATOM 665 O O . TYR A 1 85 ? 10.971 -8.300 -1.704 1.00 86.94 85 TYR A O 1
ATOM 673 N N . SER A 1 86 ? 12.545 -9.017 -0.291 1.00 85.62 86 SER A N 1
ATOM 674 C CA . SER A 1 86 ? 13.679 -8.327 -0.921 1.00 85.62 86 SER A CA 1
ATOM 675 C C . SER A 1 86 ? 13.757 -8.527 -2.446 1.00 85.62 86 SER A C 1
ATOM 677 O O . SER A 1 86 ? 14.072 -7.567 -3.146 1.00 85.62 86 SER A O 1
ATOM 679 N N . LYS A 1 87 ? 13.348 -9.695 -2.963 1.00 86.38 87 LYS A N 1
ATOM 680 C CA . LYS A 1 87 ? 13.400 -10.077 -4.390 1.00 86.38 87 LYS A CA 1
ATOM 681 C C . LYS A 1 87 ? 12.060 -10.058 -5.151 1.00 86.38 87 LYS A C 1
ATOM 683 O O . LYS A 1 87 ? 11.978 -10.679 -6.201 1.00 86.38 87 LYS A O 1
ATOM 688 N N . LEU A 1 88 ? 11.022 -9.379 -4.655 1.00 87.44 88 LEU A N 1
ATOM 689 C CA . LEU A 1 88 ? 9.741 -9.314 -5.378 1.00 87.44 88 LEU A CA 1
ATOM 690 C C . LEU A 1 88 ? 9.896 -8.771 -6.805 1.00 87.44 88 LEU A C 1
ATOM 692 O O . LEU A 1 88 ? 10.508 -7.713 -7.008 1.00 87.44 88 LEU A O 1
ATOM 696 N N . GLU A 1 89 ? 9.270 -9.448 -7.767 1.00 92.00 89 GLU A N 1
ATOM 697 C CA . GLU A 1 89 ? 9.158 -8.935 -9.125 1.00 92.00 89 GLU A CA 1
ATOM 698 C C . GLU A 1 89 ? 8.167 -7.764 -9.184 1.00 92.00 89 GLU A C 1
ATOM 700 O O . GLU A 1 89 ? 7.342 -7.541 -8.294 1.00 92.00 89 GLU A O 1
ATOM 705 N N . LYS A 1 90 ? 8.219 -6.978 -10.266 1.00 90.88 90 LYS A N 1
ATOM 706 C CA . LYS A 1 90 ? 7.317 -5.825 -10.428 1.00 90.88 90 LYS A CA 1
ATOM 707 C C . LYS A 1 90 ? 5.845 -6.237 -10.450 1.00 90.88 90 LYS A C 1
ATOM 709 O O . LYS A 1 90 ? 5.017 -5.496 -9.928 1.00 90.88 90 LYS A O 1
ATOM 714 N N . ALA A 1 91 ? 5.537 -7.383 -11.055 1.00 94.81 91 ALA A N 1
ATOM 715 C CA . ALA A 1 91 ? 4.184 -7.927 -11.087 1.00 94.81 91 ALA A CA 1
ATOM 716 C C . ALA A 1 91 ? 3.709 -8.289 -9.673 1.00 94.81 91 ALA A C 1
ATOM 718 O O . ALA A 1 91 ? 2.629 -7.859 -9.274 1.00 94.81 91 ALA A O 1
ATOM 719 N N . ASP A 1 92 ? 4.558 -8.947 -8.882 1.00 94.50 92 ASP A N 1
ATOM 720 C CA . ASP A 1 92 ? 4.232 -9.340 -7.510 1.00 94.50 92 ASP A CA 1
ATOM 721 C C . ASP A 1 92 ? 3.975 -8.138 -6.596 1.00 94.50 92 ASP A C 1
ATOM 723 O O . ASP A 1 92 ? 3.050 -8.165 -5.786 1.00 94.50 92 ASP A O 1
ATOM 727 N N . ILE A 1 93 ? 4.761 -7.056 -6.724 1.00 95.00 93 ILE A N 1
ATOM 728 C CA . ILE A 1 93 ? 4.527 -5.814 -5.962 1.00 95.00 93 ILE A CA 1
ATOM 729 C C . ILE A 1 93 ? 3.119 -5.279 -6.252 1.00 95.00 93 ILE A C 1
ATOM 731 O O . ILE A 1 93 ? 2.397 -4.885 -5.330 1.00 95.00 93 ILE A O 1
ATOM 735 N N . LEU A 1 94 ? 2.717 -5.267 -7.525 1.00 97.69 94 LEU A N 1
ATOM 736 C CA . LEU A 1 94 ? 1.396 -4.795 -7.933 1.00 97.69 94 LEU A CA 1
ATOM 737 C C . LEU A 1 94 ? 0.292 -5.734 -7.440 1.00 97.69 94 LEU A C 1
ATOM 739 O O . LEU A 1 94 ? -0.706 -5.259 -6.897 1.00 97.69 94 LEU A O 1
ATOM 743 N N . GLU A 1 95 ? 0.476 -7.048 -7.559 1.00 96.75 95 GLU A N 1
ATOM 744 C CA . GLU A 1 95 ? -0.503 -8.028 -7.093 1.00 96.75 95 GLU A CA 1
ATOM 745 C C . GLU A 1 95 ? -0.703 -7.956 -5.573 1.00 96.75 95 GLU A C 1
ATOM 747 O O . GLU A 1 95 ? -1.841 -7.883 -5.095 1.00 96.75 95 GLU A O 1
ATOM 752 N N . LEU A 1 96 ? 0.393 -7.903 -4.810 1.00 95.88 96 LEU A N 1
ATOM 753 C CA . LEU A 1 96 ? 0.370 -7.756 -3.356 1.00 95.88 96 LEU A CA 1
ATOM 754 C C . LEU A 1 96 ? -0.383 -6.486 -2.946 1.00 95.88 96 LEU A C 1
ATOM 756 O O . LEU A 1 96 ? -1.239 -6.532 -2.060 1.00 95.88 96 LEU A O 1
ATOM 760 N N . THR A 1 97 ? -0.111 -5.373 -3.629 1.00 97.62 97 THR A N 1
ATOM 761 C CA . THR A 1 97 ? -0.787 -4.093 -3.383 1.00 97.62 97 THR A CA 1
ATOM 762 C C . THR A 1 97 ? -2.287 -4.202 -3.647 1.00 97.62 97 THR A C 1
ATOM 764 O O . THR A 1 97 ? -3.092 -3.818 -2.799 1.00 97.62 97 THR A O 1
ATOM 767 N N . VAL A 1 98 ? -2.694 -4.758 -4.791 1.00 97.94 98 VAL A N 1
ATOM 768 C CA . VAL A 1 98 ? -4.117 -4.919 -5.136 1.00 97.94 98 VAL A CA 1
ATOM 769 C C . VAL A 1 98 ? -4.827 -5.809 -4.117 1.00 97.94 98 VAL A C 1
ATOM 771 O O . VAL A 1 98 ? -5.938 -5.493 -3.683 1.00 97.94 98 VAL A O 1
ATOM 774 N N . ARG A 1 99 ? -4.184 -6.900 -3.692 1.00 96.38 99 ARG A N 1
ATOM 775 C CA . ARG A 1 99 ? -4.708 -7.792 -2.652 1.00 96.38 99 ARG A CA 1
ATOM 776 C C . ARG A 1 99 ? -4.894 -7.055 -1.324 1.00 96.38 99 ARG A C 1
ATOM 778 O O . ARG A 1 99 ? -5.946 -7.198 -0.700 1.00 96.38 99 ARG A O 1
ATOM 785 N N . HIS A 1 100 ? -3.916 -6.244 -0.920 1.00 95.94 100 HIS A N 1
ATOM 786 C CA . HIS A 1 100 ? -4.004 -5.422 0.284 1.00 95.94 100 HIS A CA 1
ATOM 787 C C . HIS A 1 100 ? -5.154 -4.409 0.203 1.00 95.94 100 HIS A C 1
ATOM 789 O O . HIS A 1 100 ? -5.980 -4.362 1.112 1.00 95.94 100 HIS A O 1
ATOM 795 N N . LEU A 1 101 ? -5.278 -3.667 -0.902 1.00 96.75 101 LEU A N 1
ATOM 796 C CA . LEU A 1 101 ? -6.344 -2.675 -1.091 1.00 96.75 101 LEU A CA 1
ATOM 797 C C . LEU A 1 101 ? -7.742 -3.304 -1.049 1.00 96.75 101 LEU A C 1
ATOM 799 O O . LEU A 1 101 ? -8.625 -2.795 -0.361 1.00 96.75 101 LEU A O 1
ATOM 803 N N . LYS A 1 102 ? -7.933 -4.457 -1.705 1.00 95.69 102 LYS A N 1
ATOM 804 C CA . LYS A 1 102 ? -9.186 -5.226 -1.607 1.00 95.69 102 LYS A CA 1
ATOM 805 C C . LYS A 1 102 ? -9.480 -5.641 -0.168 1.00 95.69 102 LYS A C 1
ATOM 807 O O . LYS A 1 102 ? -10.632 -5.630 0.260 1.00 95.69 102 LYS A O 1
ATOM 812 N N . ASN A 1 103 ? -8.449 -6.012 0.590 1.00 93.25 103 ASN A N 1
ATOM 813 C CA . ASN A 1 103 ? -8.618 -6.361 1.990 1.00 93.25 103 ASN A CA 1
ATOM 814 C C . ASN A 1 103 ? -9.050 -5.151 2.827 1.00 93.25 103 ASN A C 1
ATOM 816 O O . ASN A 1 103 ? -10.032 -5.259 3.557 1.00 93.25 103 ASN A O 1
ATOM 820 N N . VAL A 1 104 ? -8.377 -4.008 2.676 1.00 93.50 104 VAL A N 1
ATOM 821 C CA . VAL A 1 104 ? -8.719 -2.753 3.364 1.00 93.50 104 VAL A CA 1
ATOM 822 C C . VAL A 1 104 ? -10.153 -2.331 3.052 1.00 93.50 104 VAL A C 1
ATOM 824 O O . VAL A 1 104 ? -10.903 -2.030 3.974 1.00 93.50 104 VAL A O 1
ATOM 827 N N . GLN A 1 105 ? -10.569 -2.385 1.785 1.00 91.06 105 GLN A N 1
ATOM 828 C CA . GLN A 1 105 ? -11.933 -2.037 1.385 1.00 91.06 105 GLN A CA 1
ATOM 829 C C . GLN A 1 105 ? -12.978 -2.934 2.062 1.00 91.06 105 GLN A C 1
ATOM 831 O O . GLN A 1 105 ? -13.963 -2.425 2.591 1.00 91.06 105 GLN A O 1
ATOM 836 N N . ARG A 1 106 ? -12.758 -4.258 2.109 1.00 88.81 106 ARG A N 1
ATOM 837 C CA . ARG A 1 106 ? -13.664 -5.173 2.827 1.00 88.81 106 ARG A CA 1
ATOM 838 C C . ARG A 1 106 ? -13.747 -4.827 4.311 1.00 88.81 106 ARG A C 1
ATOM 840 O O . ARG A 1 106 ? -14.847 -4.717 4.839 1.00 88.81 106 ARG A O 1
ATOM 847 N N . HIS A 1 107 ? -12.605 -4.595 4.958 1.00 82.81 107 HIS A N 1
ATOM 848 C CA . HIS A 1 107 ? -12.573 -4.239 6.376 1.00 82.81 107 HIS A CA 1
ATOM 849 C C . HIS A 1 107 ? -13.273 -2.905 6.633 1.00 82.81 107 HIS A C 1
ATOM 851 O O . HIS A 1 107 ? -14.041 -2.826 7.579 1.00 82.81 107 HIS A O 1
ATOM 857 N N . GLN A 1 108 ? -13.085 -1.886 5.791 1.00 79.19 108 GLN A N 1
ATOM 858 C CA . GLN A 1 108 ? -13.761 -0.594 5.936 1.00 79.19 108 GLN A CA 1
ATOM 859 C C . GLN A 1 108 ? -15.281 -0.719 5.779 1.00 79.19 108 GLN A C 1
ATOM 861 O O . GLN A 1 108 ? -16.011 -0.201 6.618 1.00 79.19 108 GLN A O 1
ATOM 866 N N . VAL A 1 109 ? -15.758 -1.441 4.759 1.00 73.19 109 VAL A N 1
ATOM 867 C CA . VAL A 1 109 ? -17.200 -1.681 4.564 1.00 73.19 109 VAL A CA 1
ATOM 868 C C . VAL A 1 109 ? -17.792 -2.394 5.777 1.00 73.19 109 VAL A C 1
ATOM 870 O O . VAL A 1 109 ? -18.853 -2.009 6.247 1.00 73.19 109 VAL A O 1
ATOM 873 N N . HIS A 1 110 ? -17.079 -3.375 6.337 1.00 62.94 110 HIS A N 1
ATOM 874 C CA . HIS A 1 110 ? -17.540 -4.056 7.546 1.00 62.94 110 HIS A CA 1
ATOM 875 C C . HIS A 1 110 ? -17.449 -3.133 8.769 1.00 62.94 110 HIS A C 1
ATOM 877 O O . HIS A 1 110 ? -18.341 -3.143 9.594 1.00 62.94 110 HIS A O 1
ATOM 883 N N . SER A 1 111 ? -16.428 -2.282 8.876 1.00 59.47 111 SER A N 1
ATOM 884 C CA . SER A 1 111 ? -16.220 -1.377 10.018 1.00 59.47 111 SER A CA 1
ATOM 885 C C . SER A 1 111 ? -17.284 -0.281 10.120 1.00 59.47 111 SER A C 1
ATOM 887 O O . SER A 1 111 ? -17.652 0.102 11.227 1.00 59.47 111 SER A O 1
ATOM 889 N N . ILE A 1 112 ? -17.787 0.212 8.984 1.00 57.53 112 ILE A N 1
ATOM 890 C CA . ILE A 1 112 ? -18.916 1.156 8.947 1.00 57.53 112 ILE A CA 1
ATOM 891 C C . ILE A 1 112 ? -20.192 0.480 9.476 1.00 57.53 112 ILE A C 1
ATOM 893 O O . ILE A 1 112 ? -20.980 1.121 10.164 1.00 57.53 112 ILE A O 1
ATOM 897 N N . ASP A 1 113 ? -20.346 -0.820 9.227 1.00 55.38 113 ASP A N 1
ATOM 898 C CA . ASP A 1 113 ? -21.484 -1.625 9.686 1.00 55.38 113 ASP A CA 1
ATOM 899 C C . ASP A 1 113 ? -21.306 -2.160 11.128 1.00 55.38 113 ASP A C 1
ATOM 901 O O . ASP A 1 113 ? -22.272 -2.450 11.826 1.00 55.38 113 ASP A O 1
ATOM 905 N N . GLN A 1 114 ? -20.063 -2.267 11.614 1.00 55.75 114 GLN A N 1
ATOM 906 C CA . GLN A 1 114 ? -19.715 -2.872 12.911 1.00 55.75 114 GLN A CA 1
ATOM 907 C C . GLN A 1 114 ? -19.721 -1.890 14.092 1.00 55.75 114 GLN A C 1
ATOM 909 O O . GLN A 1 114 ? -19.663 -2.336 15.235 1.00 55.75 114 GLN A O 1
ATOM 914 N N . HIS A 1 115 ? -19.805 -0.572 13.869 1.00 55.97 115 HIS A N 1
ATOM 915 C CA . HIS A 1 115 ? -19.803 0.411 14.965 1.00 55.97 115 HIS A CA 1
ATOM 916 C C . HIS A 1 115 ? -21.040 1.331 15.113 1.00 55.97 115 HIS A C 1
ATOM 918 O O . HIS A 1 115 ? -20.879 2.455 15.604 1.00 55.97 115 HIS A O 1
ATOM 924 N N . PRO A 1 116 ? -22.290 0.891 14.845 1.00 60.19 116 PRO A N 1
ATOM 925 C CA . PRO A 1 116 ? -23.467 1.642 15.297 1.00 60.19 116 PRO A CA 1
ATOM 926 C C . PRO A 1 116 ? -23.456 1.826 16.826 1.00 60.19 116 PRO A C 1
ATOM 928 O O . PRO A 1 116 ? -23.845 2.875 17.338 1.00 60.19 116 PRO A O 1
ATOM 931 N N . ASP A 1 117 ? -22.892 0.865 17.563 1.00 67.12 117 ASP A N 1
ATOM 932 C CA . ASP A 1 117 ? -22.777 0.923 19.020 1.00 67.12 117 ASP A CA 1
ATOM 933 C C . ASP A 1 117 ? -21.868 2.036 19.543 1.00 67.12 117 ASP A C 1
ATOM 935 O O . ASP A 1 117 ? -22.101 2.519 20.644 1.00 67.12 117 ASP A O 1
ATOM 939 N N . ALA A 1 118 ? -20.841 2.475 18.805 1.00 75.12 118 ALA A N 1
ATOM 940 C CA . ALA A 1 118 ? -19.984 3.568 19.282 1.00 75.12 118 ALA A CA 1
ATOM 941 C C . ALA A 1 118 ? -20.734 4.905 19.264 1.00 75.12 118 ALA A C 1
ATOM 943 O O . ALA A 1 118 ? -20.677 5.668 20.229 1.00 75.12 118 ALA A O 1
ATOM 944 N N . VAL A 1 119 ? -21.493 5.151 18.193 1.00 81.44 119 VAL A N 1
ATOM 945 C CA . VAL A 1 119 ? -22.352 6.334 18.066 1.00 81.44 119 VAL A CA 1
ATOM 946 C C . VAL A 1 119 ? -23.490 6.277 19.085 1.00 81.44 119 VAL A C 1
ATOM 948 O O . VAL A 1 119 ? -23.765 7.273 19.752 1.00 81.44 119 VAL A O 1
ATOM 951 N N . ASN A 1 120 ? -24.104 5.106 19.269 1.00 81.69 120 ASN A N 1
ATOM 952 C CA . ASN A 1 120 ? -25.170 4.915 20.251 1.00 81.69 120 ASN A CA 1
ATOM 953 C C . ASN A 1 120 ? -24.669 5.077 21.696 1.00 81.69 120 ASN A C 1
ATOM 955 O O . ASN A 1 120 ? -25.328 5.751 22.483 1.00 81.69 120 ASN A O 1
ATOM 959 N N . LYS A 1 121 ? -23.488 4.545 22.041 1.00 86.69 121 LYS A N 1
ATOM 960 C CA . LYS A 1 121 ? -22.864 4.720 23.368 1.00 86.69 121 LYS A CA 1
ATOM 961 C C . LYS A 1 121 ? -22.490 6.174 23.640 1.00 86.69 121 LYS A C 1
ATOM 963 O O . LYS A 1 121 ? -22.771 6.673 24.725 1.00 86.69 121 LYS A O 1
ATOM 968 N N . TYR A 1 12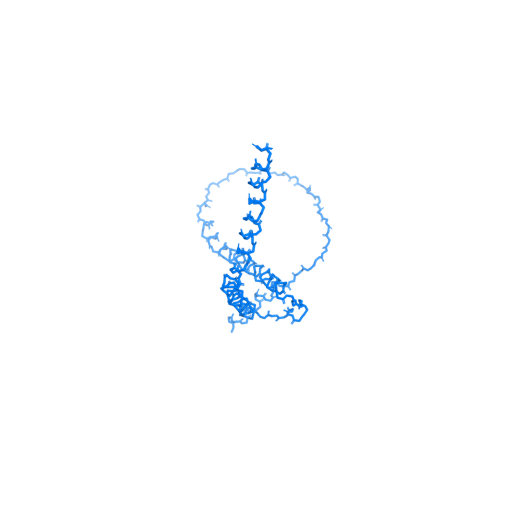2 ? -21.922 6.871 22.653 1.00 90.88 122 TYR A N 1
ATOM 969 C CA . TYR A 1 122 ? -21.658 8.307 22.764 1.00 90.88 122 TYR A CA 1
ATOM 970 C C . TYR A 1 122 ? -22.955 9.094 22.995 1.00 90.88 122 TYR A C 1
ATOM 972 O O . TYR A 1 122 ? -23.040 9.904 23.915 1.00 90.88 122 TYR A O 1
ATOM 980 N N . ARG A 1 123 ? -23.994 8.817 22.196 1.00 91.88 123 ARG A N 1
ATOM 981 C CA . ARG A 1 123 ? -25.296 9.484 22.306 1.00 91.88 123 ARG A CA 1
ATOM 982 C C . ARG A 1 123 ? -25.976 9.209 23.648 1.00 91.88 123 ARG A C 1
ATOM 984 O O . ARG A 1 123 ? -26.591 10.123 24.194 1.00 91.88 123 ARG A O 1
ATOM 991 N N . ALA A 1 124 ? -25.866 7.989 24.171 1.00 92.56 124 ALA A N 1
ATOM 992 C CA . ALA A 1 124 ? -26.385 7.620 25.484 1.00 92.56 124 ALA A CA 1
ATOM 993 C C . ALA A 1 124 ? -25.682 8.402 26.603 1.00 92.56 124 ALA A C 1
ATOM 995 O O . ALA A 1 124 ? -26.360 9.098 27.352 1.00 92.56 124 ALA A O 1
ATOM 996 N N . GLY A 1 125 ? -24.343 8.391 26.650 1.00 95.50 125 GLY A N 1
ATOM 997 C CA . GLY A 1 125 ? -23.583 9.133 27.666 1.00 95.50 125 GLY A CA 1
ATOM 998 C C . GLY A 1 125 ? -23.771 10.653 27.579 1.00 95.50 125 GLY A C 1
ATOM 999 O O . GLY A 1 125 ? -23.840 11.333 28.600 1.00 95.50 125 GLY A O 1
ATOM 1000 N N . PHE A 1 126 ? -23.935 11.197 26.367 1.00 96.50 126 PHE A N 1
ATOM 1001 C CA . PHE A 1 126 ? -24.297 12.604 26.184 1.00 96.50 126 PHE A CA 1
ATOM 1002 C C . PHE A 1 126 ? -25.680 12.923 26.770 1.00 96.50 126 PHE A C 1
ATOM 1004 O O . PHE A 1 126 ? -25.824 13.924 27.467 1.00 96.50 126 PHE A O 1
ATOM 1011 N N . ASN A 1 127 ? -26.689 12.081 26.510 1.00 96.31 127 ASN A N 1
ATOM 1012 C CA . ASN A 1 127 ? -28.032 12.274 27.068 1.00 96.31 127 ASN A CA 1
ATOM 1013 C C . ASN A 1 127 ? -28.040 12.149 28.590 1.00 96.31 127 ASN A C 1
ATOM 1015 O O . ASN A 1 127 ? -28.714 12.926 29.252 1.00 96.31 127 ASN A O 1
ATOM 1019 N N . GLU A 1 128 ? -27.289 11.202 29.143 1.00 96.12 128 GLU A N 1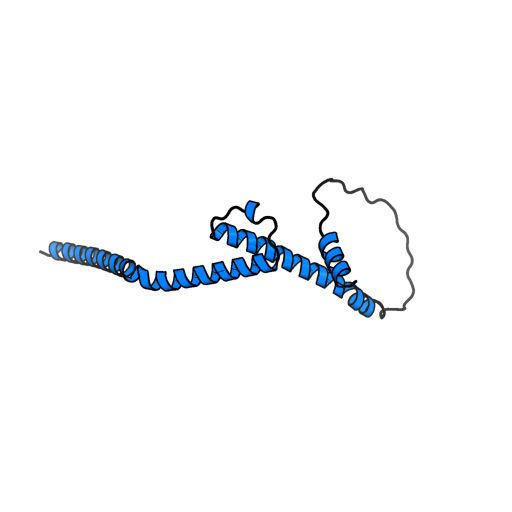
ATOM 1020 C CA . GLU A 1 128 ? -27.171 11.015 30.588 1.00 96.12 128 GLU A CA 1
ATOM 1021 C C . GLU A 1 128 ? -26.591 12.267 31.262 1.00 96.12 128 GLU A C 1
ATOM 1023 O O . GLU A 1 128 ? -27.190 12.801 32.192 1.00 96.12 128 GLU A O 1
ATOM 1028 N N . CYS A 1 129 ? -25.508 12.821 30.707 1.00 96.56 129 CYS A N 1
ATOM 1029 C CA . CYS A 1 129 ? -24.936 14.087 31.169 1.00 96.56 129 CYS A CA 1
ATOM 1030 C C . CYS A 1 129 ? -25.920 15.261 31.028 1.00 96.56 129 CYS A C 1
ATOM 1032 O O . CYS A 1 129 ? -26.121 16.022 31.973 1.00 96.56 129 CYS A O 1
ATOM 1034 N N . ALA A 1 130 ? -26.571 15.397 29.868 1.00 96.56 130 ALA A N 1
ATOM 1035 C CA . ALA A 1 130 ? -27.541 16.464 29.632 1.00 96.56 130 ALA A CA 1
ATOM 1036 C C . ALA A 1 130 ? -28.723 16.398 30.616 1.00 96.56 130 ALA A C 1
ATOM 1038 O O . ALA A 1 130 ? -29.132 17.427 31.153 1.00 96.56 130 ALA A O 1
ATOM 1039 N N . ASN A 1 131 ? -29.233 15.196 30.894 1.00 95.88 131 ASN A N 1
ATOM 1040 C CA . ASN A 1 131 ? -30.305 14.977 31.862 1.00 95.88 131 ASN A CA 1
ATOM 1041 C C . ASN A 1 131 ? -29.865 15.321 33.290 1.00 95.88 131 ASN A C 1
ATOM 1043 O O . ASN A 1 131 ? -30.633 15.949 34.017 1.00 95.88 131 ASN A O 1
ATOM 1047 N N . GLU A 1 132 ? -28.638 14.971 33.681 1.00 95.88 132 GLU A N 1
ATOM 1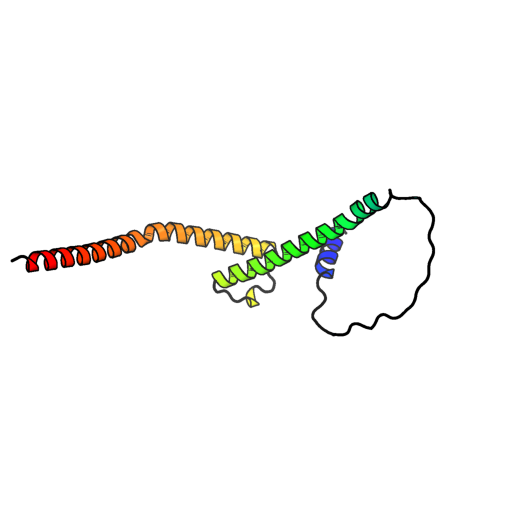048 C CA . GLU A 1 132 ? -28.119 15.298 35.014 1.00 95.88 132 GLU A CA 1
ATOM 1049 C C . GLU A 1 132 ? -27.973 16.816 35.211 1.00 95.88 132 GLU A C 1
ATOM 1051 O O . GLU A 1 132 ? -28.332 17.347 36.261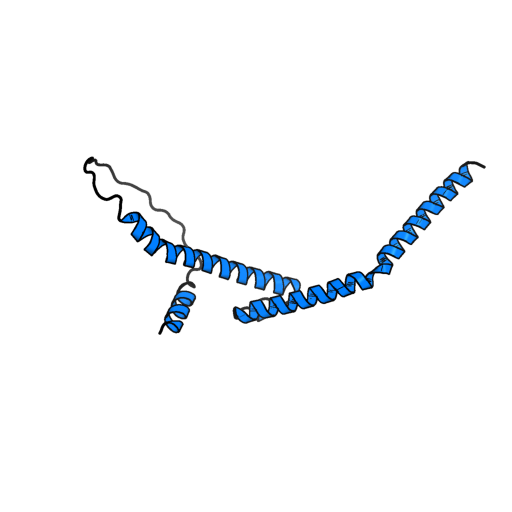 1.00 95.88 132 GLU A O 1
ATOM 1056 N N . VAL A 1 133 ? -27.538 17.546 34.177 1.00 95.69 133 VAL A N 1
ATOM 1057 C CA . VAL A 1 133 ? -27.475 19.018 34.205 1.00 95.69 133 VAL A CA 1
ATOM 1058 C C . VAL A 1 133 ? -28.870 19.633 34.354 1.00 95.69 133 VAL A C 1
ATOM 1060 O O . VAL A 1 133 ? -29.054 20.548 35.157 1.00 95.69 133 VAL A O 1
ATOM 1063 N N . VAL A 1 134 ? -29.865 19.127 33.618 1.00 94.00 134 VAL A N 1
ATOM 1064 C CA . VAL A 1 134 ? -31.260 19.589 33.732 1.00 94.00 134 VAL A CA 1
ATOM 1065 C C . VAL A 1 134 ? -31.813 19.324 35.132 1.00 94.00 134 VAL A C 1
ATOM 1067 O O . VAL A 1 134 ? -32.458 20.198 35.708 1.00 94.00 134 VAL A O 1
ATOM 1070 N N . LYS A 1 135 ? -31.530 18.151 35.703 1.00 93.00 135 LYS A N 1
ATOM 1071 C CA . LYS A 1 135 ? -31.936 17.789 37.063 1.00 93.00 135 LYS A CA 1
ATOM 1072 C C . LYS A 1 135 ? -31.312 18.719 38.108 1.00 93.00 135 LYS A C 1
ATOM 1074 O O . LYS A 1 135 ? -32.041 19.286 38.913 1.00 93.00 135 LYS A O 1
ATOM 1079 N N . TYR A 1 136 ? -30.001 18.951 38.042 1.00 93.81 136 TYR A N 1
ATOM 1080 C CA . TYR A 1 136 ? -29.294 19.851 38.962 1.00 93.81 136 TYR A CA 1
ATOM 1081 C C . TYR A 1 136 ? -29.821 21.299 38.900 1.00 93.81 136 TYR A C 1
ATOM 1083 O O . TYR A 1 136 ? -29.968 21.975 39.921 1.00 93.81 136 TYR A O 1
ATOM 1091 N N . LEU A 1 137 ? -30.154 21.781 37.698 1.00 92.19 137 LEU A N 1
ATOM 1092 C CA . LEU A 1 137 ? -30.757 23.104 37.500 1.00 92.19 137 LEU A CA 1
ATOM 1093 C C . LEU A 1 137 ? -32.220 23.175 37.973 1.00 92.19 137 LEU A C 1
ATOM 1095 O O . LEU A 1 137 ? -32.664 24.232 38.412 1.00 92.19 137 LEU A O 1
ATOM 1099 N N . GLY A 1 138 ? -32.969 22.072 37.900 1.00 85.75 138 GLY A N 1
ATOM 1100 C CA . GLY A 1 138 ? -34.337 21.986 38.420 1.00 85.75 138 GLY A CA 1
ATOM 1101 C C . GLY A 1 138 ? -34.399 21.910 39.948 1.00 85.75 138 GLY A C 1
ATOM 1102 O O . GLY A 1 138 ? -35.275 22.514 40.558 1.00 85.75 138 GLY A O 1
ATOM 1103 N N . GLU A 1 139 ? -33.443 21.221 40.574 1.00 79.56 139 GLU A N 1
ATOM 1104 C CA . GLU A 1 139 ? -33.334 21.095 42.035 1.00 79.56 139 GLU A CA 1
ATOM 1105 C C . GLU A 1 139 ? -32.858 22.391 42.716 1.00 79.56 139 GLU A C 1
ATOM 1107 O O . GLU A 1 139 ? -33.110 22.589 43.898 1.00 79.56 139 GLU A O 1
ATOM 1112 N N . SER A 1 140 ? -32.215 23.304 41.982 1.00 61.03 140 SER A N 1
ATOM 1113 C CA . SER A 1 140 ? -31.750 24.604 42.497 1.00 61.03 140 SER A CA 1
ATOM 1114 C C . SER A 1 140 ? -32.800 25.726 42.430 1.00 61.03 140 SER A C 1
ATOM 1116 O O . SER A 1 140 ? -32.505 26.862 42.803 1.00 61.03 140 SER A O 1
ATOM 1118 N N . GLN A 1 141 ? -34.024 25.421 41.981 1.00 57.78 141 GLN A N 1
ATOM 1119 C CA . GLN A 1 141 ? -35.146 26.367 41.901 1.00 57.78 141 GLN A CA 1
ATOM 1120 C C . GLN A 1 141 ? -36.305 26.051 42.872 1.00 57.78 141 GLN A C 1
ATOM 1122 O O . GLN A 1 141 ? -37.366 26.667 42.756 1.00 57.78 141 GLN A O 1
ATOM 1127 N N . GLY A 1 142 ? -36.102 25.129 43.824 1.00 50.00 142 GLY A N 1
ATOM 1128 C CA . GLY A 1 142 ? -37.052 24.762 44.885 1.00 50.00 142 GLY A CA 1
ATOM 1129 C C . GLY A 1 142 ? -36.510 25.009 46.286 1.00 50.00 142 GLY A C 1
ATOM 1130 O O . GLY A 1 142 ? -35.316 24.718 46.509 1.00 50.00 142 GLY A O 1
#

pLDDT: mean 72.3, std 22.75, range [30.83, 97.94]

Foldseek 3Di:
DVVVVVVCVVVVVDDDDDDDDDDDDDDDDDDDDDDDDDDPPVCVVVCVVPVVVVVVVVVVVVVVVVLVVLQVVLCVVVVHDVVVCVDPDSVRSVVSSVVSVVVVVVVVVVVVVVVPVVVVVVVVVVVVVVVVVVVVVVVVVD

Secondary structure (DSSP, 8-state):
-HHHHHHHHHHTT---------PPPP--------------SSHHHHHHHHHHHHHHHHHHHHHHHHHHHHHHHHHHHTT--GGGGTT--HHHHHHHHHHHHHHHHHHHHHHHHH-HHHHHHHHHHHHHHHHHHHHHHHHTT-